Protein AF-A0A1F1I6U5-F1 (afdb_monomer)

Secondary structure (DSSP, 8-state):
----------S--TTHHHHHHHHHHHHHHHHHHHHHHHHHHHHTTS-GGGGGGGGSTTHHHHHHHHHHHSPPPGGGGGG--

pLDDT: mean 75.19, std 12.55, range [48.88, 94.81]

Solvent-accessible surface area (backbone atoms only — not comparable to full-atom values): 4944 Å² total; per-residue (Å²): 139,87,86,83,76,88,76,77,64,92,55,78,62,90,55,52,67,58,50,51,51,51,49,53,52,49,50,65,53,48,52,57,54,50,52,52,48,24,49,54,32,41,75,36,78,39,68,43,71,60,48,62,46,47,74,39,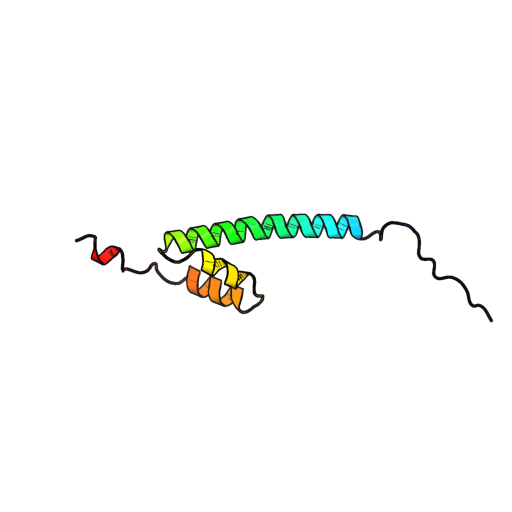80,71,63,10,50,53,52,48,51,53,62,72,70,48,76,58,64,64,79,62,64,76,70,75,117

Mean predicted aligned error: 12.35 Å

Radius of gyration: 23.02 Å; Cα contacts (8 Å, |Δi|>4): 39; chains: 1; bounding box: 36×32×81 Å

Structure (mmCIF, N/CA/C/O backbone):
data_AF-A0A1F1I6U5-F1
#
_entry.id   AF-A0A1F1I6U5-F1
#
loop_
_atom_site.group_PDB
_atom_site.id
_atom_site.type_symbol
_atom_site.label_atom_id
_atom_site.label_alt_id
_atom_site.label_comp_id
_atom_site.label_asym_id
_atom_site.label_entity_id
_atom_site.label_seq_id
_atom_site.pdbx_PDB_ins_code
_atom_site.Cartn_x
_atom_site.Cartn_y
_atom_site.Cartn_z
_atom_site.occupancy
_atom_site.B_iso_or_equiv
_atom_site.auth_seq_id
_atom_site.auth_comp_id
_atom_site.auth_asym_id
_atom_site.auth_atom_id
_atom_site.pdbx_PDB_model_num
ATOM 1 N N . MET A 1 1 ? 13.407 -25.490 -49.667 1.00 58.34 1 MET A N 1
ATOM 2 C CA . MET A 1 1 ? 14.441 -25.327 -48.630 1.00 58.34 1 MET A CA 1
ATOM 3 C C . MET A 1 1 ? 14.707 -23.841 -48.503 1.00 58.34 1 MET A C 1
ATOM 5 O O . MET A 1 1 ? 15.434 -23.310 -49.322 1.00 58.34 1 MET A O 1
ATOM 9 N N . GLU A 1 2 ? 14.088 -23.178 -47.533 1.00 56.31 2 GLU A N 1
ATOM 10 C CA . GLU A 1 2 ? 14.568 -21.884 -47.045 1.00 56.31 2 GLU A CA 1
ATOM 11 C C . GLU A 1 2 ? 14.356 -21.902 -45.530 1.00 56.31 2 GLU A C 1
ATOM 13 O O . GLU A 1 2 ? 13.276 -21.665 -45.004 1.00 56.31 2 GLU A O 1
ATOM 18 N N . SER A 1 3 ? 15.384 -22.402 -44.851 1.00 66.75 3 SER A N 1
ATOM 19 C CA . SER A 1 3 ? 15.613 -22.197 -43.430 1.00 66.75 3 SER A CA 1
ATOM 20 C C . SER A 1 3 ? 16.546 -21.005 -43.351 1.00 66.75 3 SER A C 1
ATOM 22 O O . SER A 1 3 ? 17.648 -21.126 -43.879 1.00 66.75 3 SER A O 1
ATOM 24 N N . ALA A 1 4 ? 16.159 -19.920 -42.684 1.00 53.34 4 ALA A N 1
ATOM 25 C CA . ALA A 1 4 ? 17.085 -19.109 -41.891 1.00 53.34 4 ALA A CA 1
ATOM 26 C C . ALA A 1 4 ? 16.387 -17.887 -41.293 1.00 53.34 4 ALA A C 1
ATOM 28 O O . ALA A 1 4 ? 15.775 -17.098 -42.003 1.00 53.34 4 ALA A O 1
ATOM 29 N N . GLY A 1 5 ? 16.632 -17.673 -40.002 1.00 48.88 5 GLY A N 1
ATOM 30 C CA . GLY A 1 5 ? 16.786 -16.317 -39.493 1.00 48.88 5 GLY A CA 1
ATOM 31 C C . GLY A 1 5 ? 15.639 -15.823 -38.638 1.00 48.88 5 GLY A C 1
ATOM 32 O O . GLY A 1 5 ? 14.920 -14.906 -39.006 1.00 48.88 5 GLY A O 1
ATOM 33 N N . THR A 1 6 ? 15.566 -16.366 -37.429 1.00 59.56 6 THR A N 1
ATOM 34 C CA . THR A 1 6 ? 15.300 -15.574 -36.229 1.00 59.56 6 THR A CA 1
ATOM 35 C C . THR A 1 6 ? 16.041 -14.232 -36.307 1.00 59.56 6 THR A C 1
ATOM 37 O O . THR A 1 6 ? 17.211 -14.143 -35.934 1.00 59.56 6 THR A O 1
ATOM 40 N N . THR A 1 7 ? 15.397 -13.164 -36.768 1.00 51.69 7 THR A N 1
ATOM 41 C CA . THR A 1 7 ? 15.852 -11.809 -36.453 1.00 51.69 7 THR A CA 1
ATOM 42 C C . THR A 1 7 ? 15.401 -11.505 -35.033 1.00 51.69 7 THR A C 1
ATOM 44 O O . THR A 1 7 ? 14.450 -10.774 -34.782 1.00 51.69 7 THR A O 1
ATOM 47 N N . SER A 1 8 ? 16.128 -12.097 -34.083 1.00 56.50 8 SER A N 1
ATOM 48 C CA . SER A 1 8 ? 16.368 -11.497 -32.778 1.00 56.50 8 SER A CA 1
ATOM 49 C C . SER A 1 8 ? 17.039 -10.147 -33.037 1.00 56.50 8 SER A C 1
ATOM 51 O O . SER A 1 8 ? 18.265 -10.046 -33.113 1.00 56.50 8 SER A O 1
ATOM 53 N N . SER A 1 9 ? 16.241 -9.114 -33.306 1.00 51.81 9 SER A N 1
ATOM 54 C CA . SER A 1 9 ? 16.746 -7.754 -33.408 1.00 51.81 9 SER A CA 1
ATOM 55 C C . SER A 1 9 ? 17.293 -7.389 -32.036 1.00 51.81 9 SER A C 1
ATOM 57 O O . SER A 1 9 ? 16.516 -7.281 -31.092 1.00 51.81 9 SER A O 1
ATOM 59 N N . GLY A 1 10 ? 18.612 -7.216 -31.931 1.00 53.91 10 GLY A N 1
ATOM 60 C CA . GLY A 1 10 ? 19.332 -6.751 -30.740 1.00 53.91 10 GLY A CA 1
ATOM 61 C C . GLY A 1 10 ? 19.020 -5.301 -30.358 1.00 53.91 10 GLY A C 1
ATOM 62 O O . GLY A 1 10 ? 19.914 -4.534 -30.016 1.00 53.91 10 GLY A O 1
ATOM 63 N N . LEU A 1 11 ? 17.752 -4.917 -30.441 1.00 58.34 11 LEU A N 1
ATOM 64 C CA . LEU A 1 11 ? 17.202 -3.800 -29.704 1.00 58.34 11 LEU A CA 1
ATOM 65 C C . LEU A 1 11 ? 16.846 -4.362 -28.321 1.00 58.34 11 LEU A C 1
ATOM 67 O O . LEU A 1 11 ? 16.282 -5.456 -28.269 1.00 58.34 11 LEU A O 1
ATOM 71 N N . PRO A 1 12 ? 17.144 -3.673 -27.204 1.00 56.09 12 PRO A N 1
ATOM 72 C CA . PRO A 1 12 ? 16.435 -3.978 -25.963 1.00 56.09 12 PRO A CA 1
ATOM 73 C C . PRO A 1 12 ? 14.946 -3.994 -26.320 1.00 56.09 12 PRO A C 1
ATOM 75 O O . PRO A 1 12 ? 14.501 -3.030 -26.949 1.00 56.09 12 PRO A O 1
ATOM 78 N N . ASP A 1 13 ? 14.237 -5.100 -26.046 1.00 62.59 13 ASP A N 1
ATOM 79 C CA . ASP A 1 13 ? 12.844 -5.308 -26.459 1.00 62.59 13 ASP A CA 1
ATOM 80 C C . ASP A 1 13 ? 12.104 -3.974 -26.353 1.00 62.59 13 ASP A C 1
ATOM 82 O O . ASP A 1 13 ? 12.104 -3.369 -25.280 1.00 62.59 13 ASP A O 1
ATOM 86 N N . GLN A 1 14 ? 11.543 -3.454 -27.452 1.00 63.81 14 GLN A N 1
ATOM 87 C CA . GLN A 1 14 ? 11.008 -2.076 -27.530 1.00 63.81 14 GLN A CA 1
ATOM 88 C C . GLN A 1 14 ? 9.947 -1.757 -26.448 1.00 63.81 14 GLN A C 1
ATOM 90 O O . GLN A 1 14 ? 9.548 -0.611 -26.257 1.00 63.81 14 GLN A O 1
ATOM 95 N N . ASN A 1 15 ? 9.535 -2.774 -25.696 1.00 70.56 15 ASN A N 1
ATOM 96 C CA . ASN A 1 15 ? 8.610 -2.755 -24.578 1.00 70.56 15 ASN A CA 1
ATOM 97 C C . ASN A 1 15 ? 9.269 -2.535 -23.199 1.00 70.56 15 ASN A C 1
ATOM 99 O O . ASN A 1 15 ? 8.543 -2.354 -22.226 1.00 70.56 15 ASN A O 1
ATOM 103 N N . ILE A 1 16 ? 10.601 -2.535 -23.062 1.00 82.25 16 ILE A N 1
ATOM 104 C CA . ILE A 1 16 ? 11.282 -2.433 -21.753 1.00 82.25 16 ILE A CA 1
ATOM 105 C C . ILE A 1 16 ? 11.050 -1.066 -21.110 1.00 82.25 16 ILE A C 1
ATOM 107 O O . ILE A 1 16 ? 10.721 -0.989 -19.928 1.00 82.25 16 ILE A O 1
ATOM 111 N N . VAL A 1 17 ? 11.162 0.016 -21.886 1.00 84.75 17 VAL A N 1
ATOM 112 C CA . VAL A 1 17 ? 10.920 1.378 -21.380 1.00 84.75 17 VAL A CA 1
ATOM 113 C C . VAL A 1 17 ? 9.465 1.527 -20.926 1.00 84.75 17 VAL A C 1
ATOM 115 O O . VAL A 1 17 ? 9.209 2.020 -19.828 1.00 84.75 17 VAL A O 1
ATOM 118 N N . GLY A 1 18 ? 8.515 1.028 -21.725 1.00 86.75 18 GLY A N 1
ATOM 119 C CA . GLY A 1 18 ? 7.095 1.013 -21.369 1.00 86.75 18 GLY A CA 1
ATOM 120 C C . GLY A 1 18 ? 6.806 0.167 -20.126 1.00 86.75 18 GLY A C 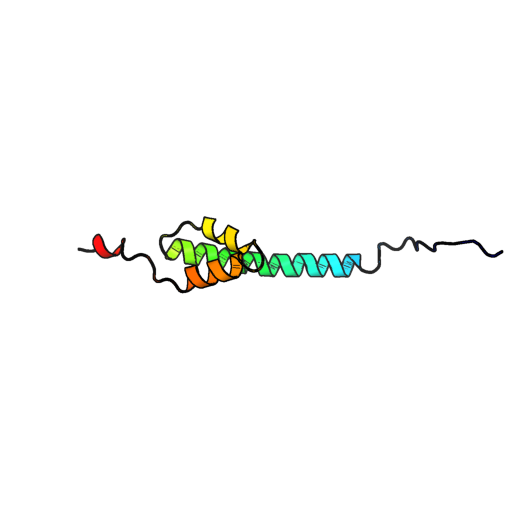1
ATOM 121 O O . GLY A 1 18 ? 6.094 0.613 -19.229 1.00 86.75 18 GLY A O 1
ATOM 122 N N . SER A 1 19 ? 7.413 -1.017 -20.023 1.00 86.94 19 SER A N 1
ATOM 123 C CA . SER A 1 19 ? 7.272 -1.905 -18.865 1.00 86.94 19 SER A CA 1
ATOM 124 C C . SER A 1 19 ? 7.840 -1.283 -17.589 1.00 86.94 19 SER A C 1
ATOM 126 O O . SER A 1 19 ? 7.230 -1.410 -16.530 1.00 86.94 19 SER A O 1
ATOM 128 N N . LEU A 1 20 ? 8.982 -0.596 -17.668 1.00 90.56 20 LEU A N 1
ATOM 129 C CA . LEU A 1 20 ? 9.596 0.072 -16.521 1.00 90.56 20 LEU A CA 1
ATOM 130 C C . LEU A 1 20 ? 8.732 1.237 -16.026 1.00 90.56 20 LEU A C 1
ATOM 132 O O . LEU A 1 20 ? 8.493 1.358 -14.826 1.00 90.56 20 LEU A O 1
ATOM 136 N N . LEU A 1 21 ? 8.225 2.062 -16.946 1.00 91.94 21 LEU A N 1
ATOM 137 C CA . LEU A 1 21 ? 7.309 3.160 -16.626 1.00 91.94 21 LEU A CA 1
ATOM 138 C C . LEU A 1 21 ? 6.035 2.642 -15.957 1.00 91.94 21 LEU A C 1
ATOM 140 O O . LEU A 1 21 ? 5.643 3.154 -14.909 1.00 91.94 21 LEU A O 1
ATOM 144 N N . MET A 1 22 ? 5.428 1.594 -16.518 1.00 91.06 22 MET A N 1
ATOM 145 C CA . MET A 1 22 ? 4.249 0.954 -15.935 1.00 91.06 22 MET A CA 1
ATOM 146 C C . MET A 1 22 ? 4.538 0.379 -14.548 1.00 91.06 22 MET A C 1
ATOM 148 O O . MET A 1 22 ? 3.731 0.556 -13.635 1.00 91.06 22 MET A O 1
ATOM 152 N N . PHE A 1 23 ? 5.692 -0.26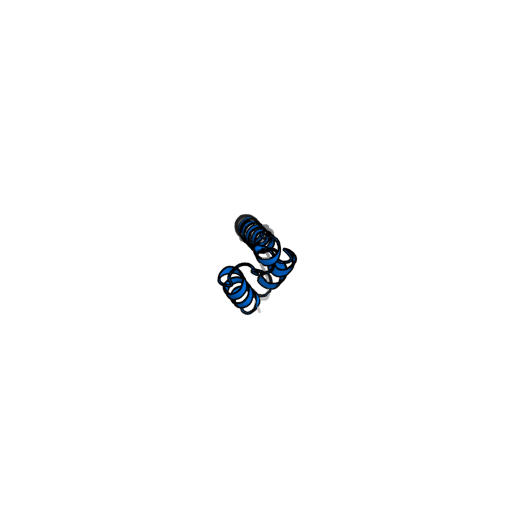2 -14.354 1.00 91.31 23 PHE A N 1
ATOM 153 C CA . PHE A 1 23 ? 6.094 -0.799 -13.056 1.00 91.31 23 PHE A CA 1
ATOM 154 C C . PHE A 1 23 ? 6.236 0.307 -12.004 1.00 91.31 23 PHE A C 1
ATOM 156 O O . PHE A 1 23 ? 5.608 0.229 -10.948 1.00 91.31 23 PHE A O 1
ATOM 163 N N . VAL A 1 24 ? 6.991 1.369 -12.304 1.00 94.81 24 VAL A N 1
ATOM 164 C CA . VAL A 1 24 ? 7.182 2.504 -11.385 1.00 94.81 24 VAL A CA 1
ATOM 165 C C . VAL A 1 24 ? 5.850 3.180 -11.076 1.00 94.81 24 VAL A C 1
ATOM 167 O O . VAL A 1 24 ? 5.556 3.430 -9.910 1.00 94.81 24 VAL A O 1
ATOM 170 N N . PHE A 1 25 ? 5.020 3.424 -12.091 1.00 92.62 25 PHE A N 1
ATOM 171 C CA . PHE A 1 25 ? 3.691 4.007 -11.915 1.00 92.62 25 PHE A CA 1
ATOM 172 C C . PHE A 1 25 ? 2.808 3.155 -10.997 1.00 92.62 25 PHE A C 1
ATOM 174 O O . PHE A 1 25 ? 2.179 3.682 -10.078 1.00 92.62 25 PHE A O 1
ATOM 181 N N . THR A 1 26 ? 2.798 1.838 -11.207 1.00 90.12 26 THR A N 1
ATOM 182 C CA . THR A 1 26 ? 2.018 0.894 -10.399 1.00 90.12 26 THR A CA 1
ATOM 183 C C . THR A 1 26 ? 2.492 0.890 -8.948 1.00 90.12 26 THR A C 1
ATOM 185 O O . THR A 1 26 ? 1.685 1.045 -8.035 1.00 90.12 26 THR A O 1
ATOM 188 N N . VAL A 1 27 ? 3.801 0.789 -8.715 1.00 91.38 27 VAL A N 1
ATOM 189 C CA . VAL A 1 27 ? 4.390 0.820 -7.367 1.00 91.38 27 VAL A CA 1
ATOM 190 C C . VAL A 1 27 ? 4.096 2.158 -6.682 1.00 91.38 27 VAL A C 1
ATOM 192 O O . VAL A 1 27 ? 3.630 2.175 -5.543 1.00 91.38 27 VAL A O 1
ATOM 195 N N . ALA A 1 28 ? 4.263 3.276 -7.391 1.00 92.38 28 ALA A N 1
ATOM 196 C CA . ALA A 1 28 ? 3.970 4.613 -6.880 1.00 92.38 28 ALA A CA 1
ATOM 197 C C . ALA A 1 28 ? 2.496 4.805 -6.481 1.00 92.38 28 ALA A C 1
ATOM 199 O O . ALA A 1 28 ? 2.226 5.611 -5.598 1.00 92.38 28 ALA A O 1
ATOM 200 N N . HIS A 1 29 ? 1.557 4.065 -7.080 1.00 89.38 29 HIS A N 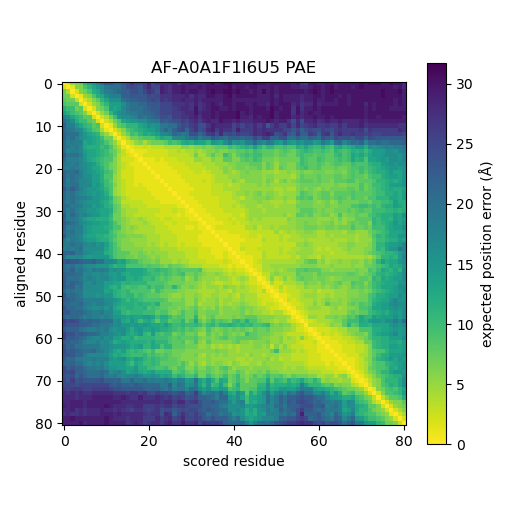1
ATOM 201 C CA . HIS A 1 29 ? 0.142 4.066 -6.682 1.00 89.38 29 HIS A CA 1
ATOM 202 C C . HIS A 1 29 ? -0.167 3.077 -5.553 1.00 89.38 29 HIS A C 1
ATOM 204 O O . HIS A 1 29 ? -0.974 3.374 -4.673 1.00 89.38 29 HIS A O 1
ATOM 210 N N . ILE A 1 30 ? 0.474 1.907 -5.544 1.00 86.44 30 ILE A N 1
ATOM 211 C CA . ILE A 1 30 ? 0.237 0.874 -4.527 1.00 86.44 30 ILE A CA 1
ATOM 212 C C . ILE A 1 30 ? 0.773 1.311 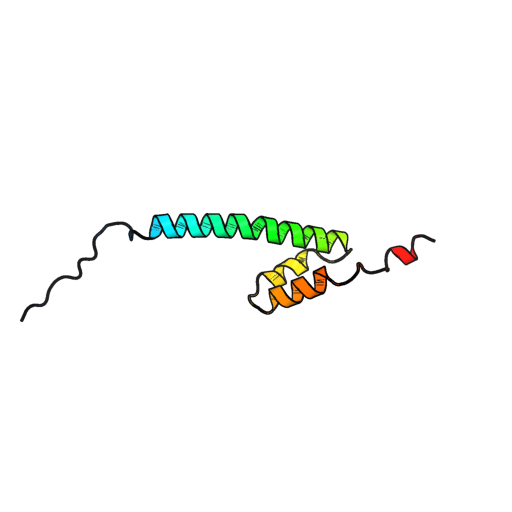-3.157 1.00 86.44 30 ILE A C 1
ATOM 214 O O . ILE A 1 30 ? 0.096 1.115 -2.149 1.00 86.44 30 ILE A O 1
ATOM 218 N N . LEU A 1 31 ? 1.951 1.942 -3.103 1.00 88.06 31 LEU A N 1
ATOM 219 C CA . LEU A 1 31 ? 2.561 2.412 -1.852 1.00 88.06 31 LEU A CA 1
ATOM 220 C C . LEU A 1 31 ? 1.651 3.344 -1.025 1.00 88.06 31 LEU A C 1
ATOM 222 O O . LEU A 1 31 ? 1.446 3.053 0.155 1.00 88.06 31 LEU A O 1
ATOM 226 N N . PRO A 1 32 ? 1.082 4.435 -1.578 1.00 84.69 32 PRO A N 1
ATOM 227 C CA . PRO A 1 32 ? 0.201 5.318 -0.818 1.00 84.69 32 PRO A CA 1
ATOM 228 C C . PRO A 1 32 ? -1.120 4.645 -0.433 1.00 84.69 32 PRO A C 1
ATOM 230 O O . PRO A 1 32 ? -1.620 4.897 0.662 1.00 84.69 32 PRO A O 1
ATOM 233 N N . MET A 1 33 ? -1.661 3.754 -1.272 1.00 82.12 33 MET A N 1
ATOM 234 C CA . MET A 1 33 ? -2.864 2.980 -0.938 1.00 82.12 33 MET A CA 1
ATOM 235 C C . MET A 1 33 ? -2.626 2.067 0.271 1.00 82.12 33 MET A C 1
ATOM 237 O O . MET A 1 33 ? -3.426 2.058 1.208 1.00 82.12 33 MET A O 1
ATOM 241 N N . LEU A 1 34 ? -1.490 1.363 0.296 1.00 84.44 34 LEU A N 1
ATOM 242 C CA . LEU A 1 34 ? -1.077 0.556 1.445 1.00 84.44 34 LEU A CA 1
ATOM 243 C C . LEU A 1 34 ? -0.831 1.434 2.677 1.00 84.44 34 LEU A C 1
ATOM 245 O O . LEU A 1 34 ? -1.346 1.132 3.749 1.00 84.44 34 LEU A O 1
ATOM 249 N N . GLY A 1 35 ? -0.105 2.546 2.534 1.00 85.06 35 GLY A N 1
ATOM 250 C CA . GLY A 1 35 ? 0.189 3.458 3.643 1.00 85.06 35 GLY A CA 1
ATOM 251 C C . GLY A 1 35 ? -1.068 4.037 4.301 1.00 85.06 35 GLY A C 1
ATOM 252 O O . GLY A 1 35 ? -1.162 4.080 5.530 1.00 85.06 35 GLY A O 1
ATOM 253 N N . LEU A 1 36 ? -2.068 4.426 3.503 1.00 84.81 36 LEU A N 1
ATOM 254 C CA . LEU A 1 36 ? -3.346 4.924 4.015 1.00 84.81 36 LEU A CA 1
ATOM 255 C C . LEU A 1 36 ? -4.125 3.835 4.761 1.00 84.81 36 LEU A C 1
ATOM 257 O O . LEU A 1 36 ? -4.673 4.101 5.832 1.00 84.81 36 LEU A O 1
ATOM 261 N N . ALA A 1 37 ? -4.156 2.615 4.226 1.00 83.50 37 ALA A N 1
ATOM 262 C CA . ALA A 1 37 ? -4.826 1.494 4.870 1.00 83.50 37 ALA A CA 1
ATOM 263 C C . ALA A 1 37 ? -4.137 1.097 6.191 1.00 83.50 37 ALA A C 1
ATOM 265 O O . ALA A 1 37 ? -4.834 0.910 7.186 1.00 83.50 37 ALA A O 1
ATOM 266 N N . VAL A 1 38 ? -2.795 1.082 6.255 1.00 85.12 38 VAL A N 1
ATOM 267 C CA . VAL A 1 38 ? -2.038 0.887 7.512 1.00 85.12 38 VAL A CA 1
ATOM 268 C C . VAL A 1 38 ? -2.421 1.940 8.540 1.00 85.12 38 VAL A C 1
ATOM 270 O O . VAL A 1 38 ? -2.713 1.589 9.680 1.00 85.12 38 VAL A O 1
ATOM 273 N N . ARG A 1 39 ? -2.450 3.220 8.145 1.00 86.25 39 ARG A N 1
ATOM 274 C CA . ARG A 1 39 ? -2.826 4.314 9.046 1.00 86.25 39 ARG A CA 1
ATOM 275 C C . ARG A 1 39 ? -4.256 4.156 9.555 1.00 86.25 39 ARG A C 1
ATOM 277 O O . ARG A 1 39 ? -4.465 4.241 10.752 1.00 86.25 39 ARG A O 1
ATOM 284 N N . ARG A 1 40 ? -5.222 3.845 8.685 1.00 84.31 40 ARG A N 1
ATOM 285 C CA . ARG A 1 40 ? -6.622 3.602 9.082 1.00 84.31 40 ARG A CA 1
ATOM 286 C C . ARG A 1 40 ? -6.776 2.430 10.047 1.00 84.31 40 ARG A C 1
ATOM 288 O O . ARG A 1 40 ? -7.520 2.543 11.015 1.00 84.31 40 ARG A O 1
ATOM 295 N N . LEU A 1 41 ? -6.084 1.324 9.787 1.00 83.62 41 LEU A N 1
ATOM 296 C CA . LEU A 1 41 ? -6.077 0.152 10.664 1.00 83.62 41 LEU A CA 1
ATOM 297 C C . LEU A 1 41 ? -5.442 0.474 12.019 1.00 83.62 41 LEU A C 1
ATOM 299 O O . LEU A 1 41 ? -5.988 0.108 13.057 1.00 83.62 41 LEU A O 1
ATOM 303 N N . HIS A 1 42 ? -4.335 1.210 12.008 1.00 83.81 42 HIS A N 1
ATOM 304 C CA . HIS A 1 42 ? -3.672 1.668 13.220 1.00 83.81 42 HIS A CA 1
ATOM 305 C C . HIS A 1 42 ? -4.558 2.634 14.028 1.00 83.81 42 HIS A C 1
ATOM 307 O O . HIS A 1 42 ? -4.711 2.461 15.234 1.00 83.81 42 HIS A O 1
ATOM 313 N N . ASP A 1 43 ? -5.221 3.583 13.360 1.00 78.00 43 ASP A N 1
ATOM 314 C CA . ASP A 1 43 ? -6.180 4.519 13.964 1.00 78.00 43 ASP A CA 1
ATOM 315 C C . ASP A 1 43 ? -7.415 3.787 14.537 1.00 78.00 43 ASP A C 1
ATOM 317 O O . ASP A 1 43 ? -8.025 4.248 15.498 1.00 78.00 43 ASP A O 1
ATOM 321 N N . ALA A 1 44 ? -7.767 2.613 13.999 1.00 80.69 44 ALA A N 1
ATOM 322 C CA . ALA A 1 44 ? -8.832 1.742 14.506 1.00 80.69 44 ALA A CA 1
ATOM 323 C C . ALA A 1 44 ? -8.391 0.819 15.666 1.00 80.69 44 ALA A C 1
ATOM 325 O O . ALA A 1 44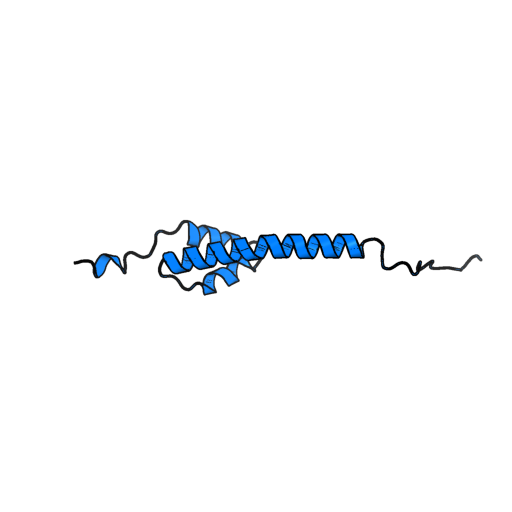 ? -9.125 -0.107 16.030 1.00 80.69 44 ALA A O 1
ATOM 326 N N . ASN A 1 45 ? -7.203 1.050 16.242 1.00 77.62 45 ASN A N 1
ATOM 327 C CA . ASN A 1 45 ? -6.578 0.220 17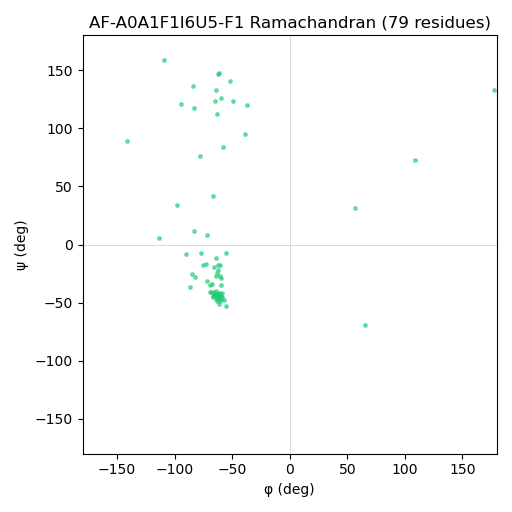.277 1.00 77.62 45 ASN A CA 1
ATOM 328 C C . ASN A 1 45 ? -6.396 -1.253 16.845 1.00 77.62 45 ASN A C 1
ATOM 330 O O . ASN A 1 45 ? -6.494 -2.187 17.645 1.00 77.62 45 ASN A O 1
ATOM 334 N N . MET A 1 46 ? -6.182 -1.479 15.546 1.00 79.19 46 MET A N 1
ATOM 335 C CA . MET A 1 46 ? -5.880 -2.781 14.958 1.00 79.19 46 MET A CA 1
ATOM 336 C C . MET A 1 46 ? -4.42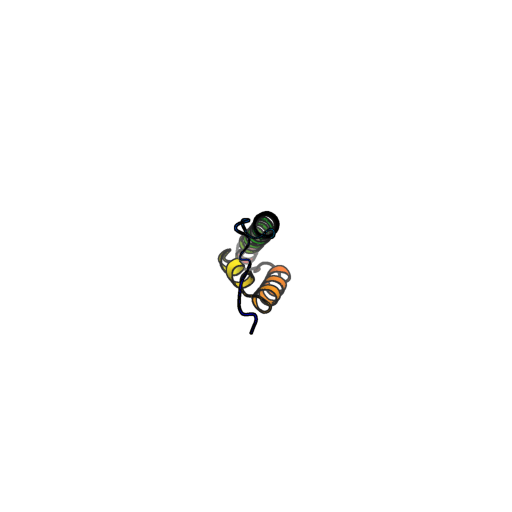1 -2.834 14.493 1.00 79.19 46 MET A C 1
ATOM 338 O O . MET A 1 46 ? -3.779 -1.817 14.239 1.00 79.19 46 MET A O 1
ATOM 342 N N . SER A 1 47 ? -3.880 -4.046 14.354 1.00 80.56 47 SER A N 1
ATOM 343 C CA . SER A 1 47 ? -2.520 -4.221 13.843 1.00 80.56 47 SER A CA 1
ATOM 344 C C . SER A 1 47 ? -2.421 -3.747 12.390 1.00 80.56 47 SER A C 1
ATOM 346 O O . SER A 1 47 ? -3.113 -4.268 11.513 1.00 80.56 47 SER A O 1
ATOM 348 N N . GLY A 1 48 ? -1.509 -2.809 12.117 1.00 78.81 48 GLY A N 1
ATOM 349 C CA . GLY A 1 48 ? -1.207 -2.334 10.761 1.00 78.81 48 GLY A CA 1
ATOM 350 C C . GLY A 1 48 ? -0.701 -3.439 9.822 1.00 78.81 48 GLY A C 1
ATOM 351 O O . GLY A 1 48 ? -0.786 -3.310 8.604 1.00 78.81 48 GLY A O 1
ATOM 352 N N . TRP A 1 49 ? -0.254 -4.570 10.376 1.00 77.81 49 TRP A N 1
ATOM 353 C CA . TRP A 1 49 ? 0.151 -5.756 9.615 1.00 77.81 49 TRP A CA 1
ATOM 354 C C . TRP A 1 49 ? -0.993 -6.424 8.856 1.00 77.81 49 TRP A C 1
ATOM 356 O O . TRP A 1 49 ? -0.748 -7.135 7.883 1.00 77.81 49 TRP A O 1
ATOM 366 N N . LEU A 1 50 ? -2.245 -6.151 9.234 1.00 80.62 50 LEU A N 1
ATOM 367 C CA . LEU A 1 50 ? -3.405 -6.649 8.501 1.00 80.62 50 LEU A CA 1
ATOM 368 C C . LEU A 1 50 ? -3.453 -6.115 7.066 1.00 80.62 50 LEU A C 1
ATOM 370 O O . LEU A 1 50 ? -4.032 -6.780 6.214 1.00 80.62 50 LEU A O 1
ATOM 374 N N . VAL A 1 51 ? -2.786 -4.995 6.757 1.00 82.62 51 VAL A N 1
ATOM 375 C CA . VAL A 1 51 ? -2.712 -4.478 5.382 1.00 82.62 51 VAL A CA 1
ATOM 376 C C . VAL A 1 51 ? -2.072 -5.471 4.409 1.00 82.62 51 VAL A C 1
ATOM 378 O O . VAL A 1 51 ? -2.416 -5.473 3.229 1.00 82.62 51 VAL A O 1
ATOM 381 N N . LEU A 1 52 ? -1.163 -6.332 4.888 1.00 81.75 52 LEU A N 1
ATOM 382 C CA . LEU A 1 52 ? -0.458 -7.314 4.058 1.00 81.75 52 LEU A CA 1
ATOM 383 C C . LEU A 1 52 ? -1.417 -8.340 3.443 1.00 81.75 52 LEU A C 1
ATOM 385 O O . LEU A 1 52 ? -1.129 -8.871 2.373 1.00 81.75 52 LEU A O 1
ATOM 389 N N . LEU A 1 53 ? -2.585 -8.568 4.058 1.00 79.75 53 LEU A N 1
ATOM 390 C CA . LEU A 1 53 ? -3.645 -9.379 3.456 1.00 79.75 53 LEU A CA 1
ATOM 391 C C . LEU A 1 53 ? -4.109 -8.782 2.127 1.00 79.75 53 LEU A C 1
ATOM 393 O O . LEU A 1 53 ? -4.366 -9.542 1.203 1.00 79.75 53 LEU A O 1
ATOM 397 N N . GLY A 1 54 ? -4.136 -7.451 1.996 1.00 76.56 54 GLY A N 1
ATOM 398 C CA . GLY A 1 54 ? -4.494 -6.732 0.770 1.00 76.56 54 GLY A CA 1
ATOM 399 C C . GLY A 1 54 ? -3.563 -6.990 -0.418 1.00 76.56 54 GLY A C 1
ATOM 400 O O . GLY A 1 54 ? -3.960 -6.750 -1.556 1.00 76.56 54 GLY A O 1
ATOM 401 N N . LEU A 1 55 ? -2.358 -7.521 -0.175 1.00 76.38 55 LEU A N 1
ATOM 402 C CA . LEU A 1 55 ? -1.419 -7.927 -1.225 1.00 76.38 55 LEU A CA 1
ATOM 403 C C . LEU A 1 55 ? -1.874 -9.208 -1.950 1.00 76.38 55 LEU A C 1
ATOM 405 O O . LEU A 1 55 ? -1.387 -9.512 -3.038 1.00 76.38 55 LEU A O 1
ATOM 409 N N . ILE A 1 56 ? -2.814 -9.956 -1.361 1.00 78.81 56 ILE A N 1
ATOM 410 C CA . ILE A 1 56 ? -3.419 -11.141 -1.967 1.00 78.81 56 ILE A CA 1
ATOM 411 C C . ILE A 1 56 ? -4.555 -10.688 -2.899 1.00 78.81 56 ILE A C 1
ATOM 413 O O . ILE A 1 56 ? -5.546 -10.124 -2.421 1.00 78.81 56 ILE A O 1
ATOM 417 N N . PRO A 1 57 ? -4.473 -10.945 -4.218 1.00 69.19 57 PRO A N 1
ATOM 418 C CA . PRO A 1 57 ? -5.533 -10.561 -5.142 1.00 69.19 57 PRO A CA 1
ATOM 419 C C . PRO A 1 57 ? -6.854 -11.268 -4.798 1.00 69.19 57 PRO A C 1
ATOM 421 O O . PRO A 1 57 ? -6.872 -12.396 -4.306 1.00 69.19 57 PRO A O 1
ATOM 424 N N . ALA A 1 58 ? -7.969 -10.581 -5.058 1.00 77.88 58 ALA A N 1
ATOM 425 C CA . ALA A 1 58 ? -9.339 -10.960 -4.691 1.00 77.88 58 ALA A CA 1
ATOM 426 C C . ALA A 1 58 ? -9.616 -11.005 -3.176 1.00 77.88 58 ALA A C 1
ATOM 428 O O . ALA A 1 58 ? -10.343 -10.154 -2.666 1.00 77.88 58 ALA A O 1
ATOM 429 N N . VAL A 1 59 ? -9.041 -11.961 -2.444 1.00 77.19 59 VAL A N 1
ATOM 430 C CA . VAL A 1 59 ? -9.366 -12.184 -1.021 1.00 77.19 59 VAL A CA 1
ATOM 431 C C . VAL A 1 59 ? -8.882 -11.025 -0.152 1.00 77.19 59 VAL A C 1
ATOM 433 O O . VAL A 1 59 ? -9.613 -10.555 0.718 1.00 77.19 59 VAL A O 1
ATOM 436 N N . GLY A 1 60 ? -7.687 -10.507 -0.428 1.00 78.00 60 GLY A N 1
ATOM 437 C CA . GLY A 1 60 ? -7.113 -9.379 0.296 1.00 78.00 60 GLY A CA 1
ATOM 438 C C . GLY A 1 60 ? -7.935 -8.105 0.201 1.00 78.00 60 GLY A C 1
ATOM 439 O O . GLY A 1 60 ? -8.152 -7.430 1.203 1.00 78.00 60 GLY A O 1
ATOM 440 N N . TRP A 1 61 ? -8.443 -7.810 -0.995 1.00 77.88 61 TRP A N 1
ATOM 441 C CA . TRP A 1 61 ? -9.337 -6.679 -1.244 1.00 77.88 61 TRP A CA 1
ATOM 442 C C . TRP A 1 61 ? -10.637 -6.795 -0.440 1.00 77.88 61 TRP A C 1
ATOM 444 O O . TRP A 1 61 ? -11.049 -5.830 0.201 1.00 77.88 61 TRP A O 1
ATOM 454 N N . ILE A 1 62 ? -11.251 -7.984 -0.414 1.00 81.75 62 ILE A N 1
ATOM 455 C CA . ILE A 1 62 ? -12.487 -8.226 0.347 1.00 81.75 62 ILE A CA 1
ATOM 456 C C . ILE A 1 62 ? -12.228 -8.008 1.841 1.00 81.75 62 ILE A C 1
ATOM 458 O O . ILE A 1 62 ? -12.981 -7.297 2.503 1.00 81.75 62 ILE A O 1
ATOM 462 N N . VAL A 1 63 ? -11.137 -8.571 2.364 1.00 80.69 63 VAL A N 1
ATOM 463 C CA . VAL A 1 63 ? -10.750 -8.418 3.773 1.00 80.69 63 VAL A CA 1
ATOM 464 C C . VAL A 1 63 ? -10.454 -6.955 4.112 1.00 80.69 63 VAL A C 1
ATOM 466 O O . VAL A 1 63 ? -10.912 -6.473 5.145 1.00 80.69 63 VAL A O 1
ATOM 469 N N . MET A 1 64 ? -9.756 -6.223 3.239 1.00 81.12 64 MET A N 1
ATOM 470 C CA . MET A 1 64 ? -9.506 -4.788 3.417 1.00 81.12 64 MET A CA 1
ATOM 471 C C . MET A 1 64 ? -10.797 -3.977 3.452 1.00 81.12 64 MET A C 1
ATOM 473 O O . MET A 1 64 ? -10.930 -3.133 4.331 1.00 81.12 64 MET A O 1
ATOM 477 N N . ILE A 1 65 ? -11.766 -4.250 2.573 1.00 81.31 65 ILE A N 1
ATOM 478 C CA . ILE A 1 65 ? -13.075 -3.580 2.607 1.00 81.31 65 ILE A CA 1
ATOM 479 C C . ILE A 1 65 ? -13.788 -3.850 3.926 1.00 81.31 65 ILE A C 1
ATOM 481 O O . ILE A 1 65 ? -14.263 -2.915 4.566 1.00 81.31 65 ILE A O 1
ATOM 485 N N . VAL A 1 66 ? -13.851 -5.113 4.349 1.00 81.44 66 VAL A N 1
ATOM 486 C CA . VAL A 1 66 ? -14.522 -5.489 5.598 1.00 81.44 66 VAL A CA 1
ATOM 487 C C . VAL A 1 66 ? -13.872 -4.788 6.792 1.00 81.44 66 VAL A C 1
ATOM 489 O O . VAL A 1 66 ? -14.581 -4.233 7.627 1.00 81.44 66 VAL A O 1
ATOM 492 N N . LEU A 1 67 ? -12.538 -4.756 6.856 1.00 78.88 67 LEU A N 1
ATOM 493 C CA . LEU A 1 67 ? -11.801 -4.092 7.934 1.00 78.88 67 LEU A CA 1
ATOM 494 C C . LEU A 1 67 ? -11.933 -2.563 7.897 1.00 78.88 67 LEU A C 1
ATOM 496 O O . LEU A 1 67 ? -11.995 -1.952 8.958 1.00 78.88 67 LEU A O 1
ATOM 500 N N . LEU A 1 68 ? -12.012 -1.943 6.714 1.00 75.44 68 LEU A N 1
ATOM 501 C CA . LEU A 1 68 ? -12.214 -0.493 6.587 1.00 75.44 68 LEU A CA 1
ATOM 502 C C . LEU A 1 68 ? -13.637 -0.052 6.956 1.00 75.44 68 LEU A C 1
ATOM 504 O O . LEU A 1 68 ? -13.823 1.080 7.399 1.00 75.44 68 LEU A O 1
ATOM 508 N N . VAL A 1 69 ? -14.634 -0.911 6.725 1.00 80.81 69 VAL A N 1
ATOM 509 C CA . VAL A 1 69 ? -16.052 -0.642 7.029 1.00 80.81 69 VAL A CA 1
ATOM 510 C C . VAL A 1 69 ? -16.390 -0.964 8.487 1.00 80.81 69 VAL A C 1
ATOM 512 O O . VAL A 1 69 ? -17.328 -0.392 9.043 1.00 80.81 69 VAL A O 1
ATOM 515 N N . MET A 1 70 ? -15.639 -1.862 9.126 1.00 75.31 70 MET A N 1
ATOM 516 C CA . MET A 1 70 ? -15.857 -2.219 10.524 1.00 75.31 70 MET A CA 1
ATOM 517 C C . MET A 1 70 ? -15.600 -1.010 11.443 1.00 75.31 70 MET A C 1
ATOM 519 O O . MET A 1 70 ? -14.576 -0.338 11.301 1.00 75.31 70 MET A O 1
ATOM 523 N N . PRO A 1 71 ? -16.498 -0.718 12.403 1.00 66.88 71 PRO A N 1
ATOM 524 C CA . PRO A 1 71 ? -16.262 0.346 13.367 1.00 66.88 71 PRO A CA 1
ATOM 525 C C . PRO A 1 71 ? -15.022 0.032 14.225 1.00 66.88 71 PRO A C 1
ATOM 527 O O . PRO A 1 71 ? -14.769 -1.140 14.532 1.00 66.88 71 PRO A O 1
ATOM 530 N N . PRO A 1 72 ? -14.259 1.058 14.648 1.00 65.00 72 PRO A N 1
ATOM 531 C CA . PRO A 1 72 ? -13.157 0.885 15.589 1.00 65.00 72 PRO A CA 1
ATOM 532 C C . PRO A 1 72 ? -13.632 0.133 16.835 1.00 65.00 72 PRO A C 1
ATOM 534 O O . PRO A 1 72 ? -14.747 0.363 17.311 1.00 65.00 72 PRO A O 1
ATOM 537 N N . LYS A 1 73 ? -12.807 -0.773 17.378 1.00 66.38 73 LYS A N 1
ATOM 538 C CA . LYS A 1 73 ? -13.204 -1.543 18.565 1.00 66.38 73 LYS A CA 1
ATOM 539 C C . LYS A 1 73 ? -13.506 -0.583 19.734 1.00 66.38 73 LYS A C 1
ATOM 541 O O . LYS A 1 73 ? -12.616 0.174 20.120 1.00 66.38 73 LYS A O 1
ATOM 546 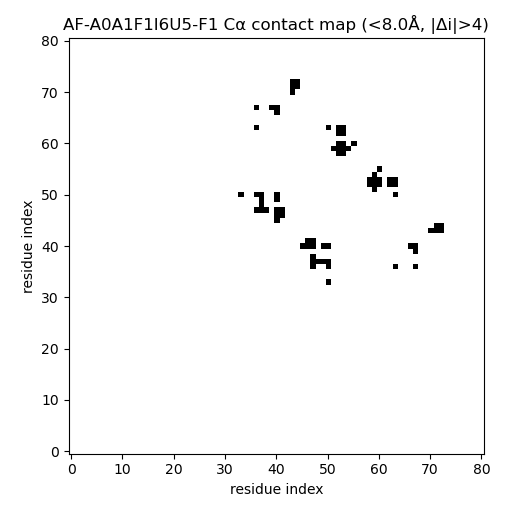N N . PRO A 1 74 ? -14.688 -0.663 20.376 1.00 57.59 74 PRO A N 1
ATOM 547 C CA . PRO A 1 74 ? -15.061 0.185 21.516 1.00 57.59 74 PRO A CA 1
ATOM 548 C C . PRO A 1 74 ? -14.302 -0.159 22.810 1.00 57.59 74 PRO A C 1
ATOM 550 O O . PRO A 1 74 ? -14.590 0.385 23.869 1.00 57.59 74 PRO A O 1
ATOM 553 N N . GLU A 1 75 ? -13.297 -1.034 22.751 1.00 56.81 75 GLU A N 1
ATOM 554 C CA . GLU A 1 75 ? -12.431 -1.367 23.885 1.00 56.81 75 GLU A CA 1
ATOM 555 C C . GLU A 1 75 ? -11.590 -0.181 24.397 1.00 56.81 75 GLU A C 1
ATOM 557 O O . GLU A 1 75 ? -11.030 -0.274 25.485 1.00 56.81 75 GLU A O 1
ATOM 562 N N . GLY A 1 76 ? -11.523 0.933 23.659 1.00 53.78 76 GLY A N 1
ATOM 563 C CA . GLY A 1 76 ? -11.029 2.218 24.173 1.00 53.78 76 GLY A CA 1
ATOM 564 C C . GLY A 1 76 ? -12.083 3.024 24.946 1.00 53.78 76 GLY A C 1
ATOM 565 O O . GLY A 1 76 ? -11.734 3.734 25.879 1.00 53.78 76 GLY A O 1
ATOM 566 N N . ALA A 1 77 ? -13.374 2.861 24.632 1.00 55.78 77 ALA A N 1
ATOM 567 C CA . ALA A 1 77 ? -14.476 3.588 25.275 1.00 55.78 77 ALA A CA 1
ATOM 568 C C . ALA A 1 77 ? -14.800 3.071 26.690 1.00 55.78 77 ALA A C 1
ATOM 570 O O . ALA A 1 77 ? -15.431 3.763 27.477 1.00 55.78 77 ALA A O 1
ATOM 571 N N . ARG A 1 78 ? -14.349 1.856 27.032 1.00 55.19 78 ARG A N 1
ATOM 572 C CA . ARG A 1 78 ? -14.477 1.270 28.383 1.00 55.19 78 ARG A CA 1
ATOM 573 C C . ARG A 1 78 ? -13.472 1.822 29.407 1.00 55.19 78 ARG A C 1
ATOM 575 O O . ARG A 1 78 ? -13.564 1.448 30.568 1.00 55.19 78 ARG A O 1
ATOM 582 N N . TYR A 1 79 ? -12.511 2.643 28.977 1.00 59.22 79 TYR A N 1
ATOM 583 C CA . TYR A 1 79 ? -11.533 3.307 29.852 1.00 59.22 79 TYR A CA 1
ATOM 584 C C . TYR A 1 79 ? -11.703 4.836 29.881 1.00 59.22 79 TYR A C 1
ATOM 586 O O . TYR A 1 79 ? -10.881 5.519 30.481 1.00 59.22 79 TYR A O 1
ATOM 594 N N . ASP A 1 80 ? -12.752 5.360 29.237 1.00 64.06 80 ASP A N 1
ATOM 595 C CA . ASP A 1 80 ? -13.125 6.786 29.212 1.00 64.06 80 ASP A CA 1
ATOM 596 C C . ASP A 1 80 ? -14.225 7.099 30.254 1.00 64.06 80 ASP A C 1
ATOM 598 O O . ASP A 1 80 ? -15.137 7.890 30.020 1.00 64.06 80 ASP A O 1
ATOM 602 N N . SER A 1 81 ? -14.182 6.393 31.391 1.00 56.50 81 SER A N 1
ATOM 603 C CA . SER A 1 81 ? -15.103 6.514 32.533 1.00 56.50 81 SER A CA 1
ATOM 604 C C . SER A 1 81 ? -14.377 6.965 33.788 1.00 56.50 81 SER A C 1
ATOM 606 O O . SER A 1 81 ? -13.340 6.321 34.079 1.00 56.50 81 SER A O 1
#

Sequence (81 aa):
MESAGTTSSGLPDQNIVGSLLMFVFTVAHILPMLGLAVRRLHDANMSGWLVLLGLIPAVGWIVMIVLLVMPPKPEGARYDS

Foldseek 3Di:
DDDDDDCPPPDPPPCPVVVVVVVVVVCVVVVVVLVVLLVLCVVLVHHSCLSVLLVDPPRSVVSSVVSNPDHRPCPVVVPVD